Protein AF-A0A358L458-F1 (afdb_monomer_lite)

pLDDT: mean 85.16, std 8.15, range [49.53, 91.69]

Foldseek 3Di:
DDDDDPPDQPCVPPVNLVSVVVVVVVLVVDPPRDDDDDDDPVLCPPPSCVVNNVVVCVVPVDD

Structure (mmCIF, N/CA/C/O backbone):
data_AF-A0A358L458-F1
#
_entry.id   AF-A0A358L458-F1
#
loop_
_atom_site.group_PDB
_atom_site.id
_atom_site.type_symbol
_atom_site.label_atom_id
_atom_site.label_alt_id
_atom_site.label_comp_id
_atom_site.label_asym_id
_atom_site.label_entity_id
_atom_site.label_seq_id
_atom_site.pdbx_PDB_ins_code
_atom_site.Cartn_x
_atom_site.Cartn_y
_atom_site.Cartn_z
_atom_site.occupancy
_atom_site.B_iso_or_equiv
_atom_site.auth_seq_id
_atom_site.auth_comp_id
_atom_site.auth_asym_id
_atom_site.auth_atom_id
_atom_site.pdbx_PDB_model_num
ATOM 1 N N . VAL A 1 1 ? 5.003 17.462 -21.405 1.00 57.06 1 VAL A N 1
ATOM 2 C CA . VAL A 1 1 ? 5.111 16.717 -20.127 1.00 57.06 1 VAL A CA 1
ATOM 3 C C . VAL A 1 1 ? 4.782 17.665 -18.978 1.00 57.06 1 VAL A C 1
ATOM 5 O O . VAL A 1 1 ? 5.147 18.831 -19.081 1.00 57.06 1 VAL A O 1
ATOM 8 N N . GLY A 1 2 ? 4.016 17.222 -17.972 1.00 76.56 2 GLY A N 1
ATOM 9 C CA . GLY A 1 2 ? 3.632 18.047 -16.813 1.00 76.56 2 GLY A CA 1
ATOM 10 C C . GLY A 1 2 ? 4.819 18.321 -15.884 1.00 76.56 2 GLY A C 1
ATOM 11 O O . GLY A 1 2 ? 5.769 17.541 -15.869 1.00 76.56 2 GLY A O 1
ATOM 12 N N . LYS A 1 3 ? 4.796 19.444 -15.157 1.00 78.81 3 LYS A N 1
ATOM 13 C CA . LYS A 1 3 ? 5.818 19.775 -14.151 1.00 78.81 3 LYS A CA 1
ATOM 14 C C . LYS A 1 3 ? 5.389 19.191 -12.800 1.00 78.81 3 LYS A C 1
ATOM 16 O O . LYS A 1 3 ? 4.256 19.478 -12.423 1.00 78.81 3 LYS A O 1
ATOM 21 N N . PRO A 1 4 ? 6.260 18.456 -12.087 1.00 77.44 4 PRO A N 1
ATOM 22 C CA . PRO A 1 4 ? 5.941 17.978 -10.751 1.00 77.44 4 PRO A CA 1
ATOM 23 C C . PRO A 1 4 ? 5.652 19.143 -9.804 1.00 77.44 4 PRO A C 1
ATOM 25 O O . PRO A 1 4 ? 6.298 20.195 -9.892 1.00 77.44 4 PRO A O 1
ATOM 28 N N . THR A 1 5 ? 4.716 18.953 -8.882 1.00 82.31 5 THR A N 1
ATOM 29 C CA . THR A 1 5 ? 4.394 19.927 -7.831 1.00 82.31 5 THR A CA 1
ATOM 30 C C . THR A 1 5 ? 4.651 19.354 -6.441 1.00 82.31 5 THR A C 1
ATOM 32 O O . THR A 1 5 ? 4.618 18.147 -6.232 1.00 82.31 5 THR A O 1
ATOM 35 N N . ALA A 1 6 ? 4.888 20.225 -5.456 1.00 80.06 6 ALA A N 1
ATOM 36 C CA . ALA A 1 6 ? 5.156 19.802 -4.077 1.00 80.06 6 ALA A CA 1
ATOM 37 C C . ALA A 1 6 ? 3.973 19.072 -3.404 1.00 80.06 6 ALA A C 1
ATOM 39 O O . ALA A 1 6 ? 4.160 18.430 -2.376 1.00 80.06 6 ALA A O 1
ATOM 40 N N . GLY A 1 7 ? 2.759 19.198 -3.955 1.00 80.62 7 GLY A N 1
ATOM 41 C 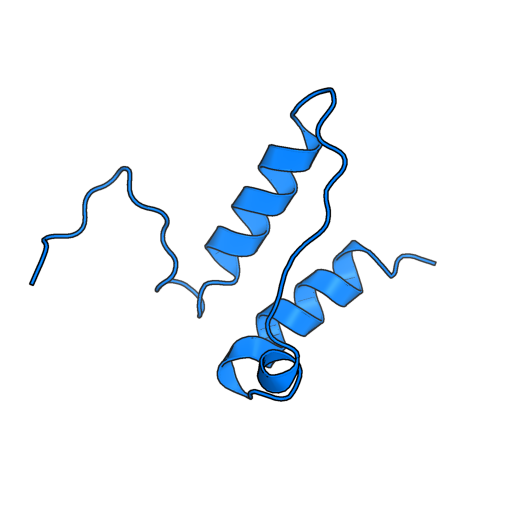CA . GLY A 1 7 ? 1.564 18.508 -3.466 1.00 80.62 7 GLY A CA 1
ATOM 42 C C . GLY A 1 7 ? 1.308 17.156 -4.132 1.00 80.62 7 GLY A C 1
ATOM 43 O O . GLY A 1 7 ? 0.352 16.480 -3.759 1.00 80.62 7 GLY A O 1
ATOM 44 N N . GLU A 1 8 ? 2.108 16.770 -5.127 1.00 84.25 8 GLU A N 1
ATOM 45 C CA . GLU A 1 8 ? 1.938 15.490 -5.805 1.00 84.25 8 GLU A CA 1
ATOM 46 C C . GLU A 1 8 ? 2.499 14.326 -4.977 1.00 84.25 8 GLU A C 1
ATOM 48 O O . GLU A 1 8 ? 3.513 14.483 -4.291 1.00 84.25 8 GLU A O 1
ATOM 53 N N . PRO A 1 9 ? 1.875 13.138 -5.059 1.00 83.75 9 PRO A N 1
ATOM 54 C CA . PRO A 1 9 ? 2.425 11.927 -4.466 1.00 83.75 9 PRO A CA 1
ATOM 55 C C . PRO A 1 9 ? 3.782 11.575 -5.086 1.00 83.75 9 PRO A C 1
ATOM 57 O O . PRO A 1 9 ? 3.934 11.549 -6.312 1.00 83.75 9 PRO A O 1
ATOM 60 N N . GLN A 1 10 ? 4.762 11.244 -4.249 1.00 84.94 10 GLN A N 1
ATOM 61 C CA . GLN A 1 10 ? 6.141 11.003 -4.679 1.00 84.94 10 GLN A CA 1
ATOM 62 C C . GLN A 1 10 ? 6.361 9.546 -5.115 1.00 84.94 10 GLN A C 1
ATOM 64 O O . GLN A 1 10 ? 7.240 8.847 -4.622 1.00 84.94 10 GLN A O 1
ATOM 69 N N . TRP A 1 11 ? 5.578 9.069 -6.087 1.00 83.06 11 TRP A N 1
ATOM 70 C CA . TRP A 1 11 ? 5.657 7.680 -6.570 1.00 83.06 11 TRP A CA 1
ATOM 71 C C . TRP A 1 11 ? 6.999 7.305 -7.218 1.00 83.06 11 TRP A C 1
ATOM 73 O O . TRP A 1 11 ? 7.276 6.126 -7.405 1.00 83.06 11 TRP A O 1
ATOM 83 N N . GLY A 1 12 ? 7.812 8.290 -7.607 1.00 81.44 12 GLY A N 1
ATOM 84 C CA . GLY A 1 12 ? 9.134 8.060 -8.195 1.00 81.44 12 GLY A CA 1
ATOM 85 C C . GLY A 1 12 ? 10.253 7.855 -7.172 1.00 81.44 12 GLY A C 1
ATOM 86 O O . GLY A 1 12 ? 11.342 7.431 -7.553 1.00 81.44 12 GLY A O 1
ATOM 87 N N . GLU A 1 13 ? 10.014 8.157 -5.896 1.00 83.44 13 GLU A N 1
ATOM 88 C CA . GLU A 1 13 ? 11.006 8.003 -4.830 1.00 83.44 13 GLU A CA 1
ATOM 89 C C . GLU A 1 13 ? 10.954 6.586 -4.258 1.00 83.44 13 GLU A C 1
ATOM 91 O O . GLU A 1 13 ? 9.870 6.041 -4.056 1.00 83.44 13 GLU A O 1
ATOM 96 N N . GLU A 1 14 ? 12.119 5.971 -4.028 1.00 83.50 14 GLU A N 1
ATOM 97 C CA . GLU A 1 14 ? 12.230 4.597 -3.499 1.00 83.50 14 GLU A CA 1
ATOM 98 C C . GLU A 1 14 ? 11.315 3.595 -4.231 1.00 83.50 14 GLU A C 1
ATOM 100 O O . GLU A 1 14 ? 10.610 2.801 -3.613 1.00 83.50 14 GLU A O 1
ATOM 105 N N . GLN A 1 15 ? 11.250 3.683 -5.567 1.00 82.44 15 GLN A N 1
ATOM 106 C CA . GLN A 1 15 ? 10.367 2.852 -6.404 1.00 82.44 15 GLN A CA 1
ATOM 107 C C . GLN A 1 15 ? 8.873 2.925 -6.016 1.00 82.44 15 GLN A C 1
ATOM 109 O O . GLN A 1 15 ? 8.106 1.991 -6.246 1.00 82.44 15 GLN A O 1
ATOM 114 N N . GLY A 1 16 ? 8.449 4.035 -5.408 1.00 85.56 16 GLY A N 1
ATOM 115 C CA . GLY A 1 16 ? 7.083 4.275 -4.948 1.00 85.56 16 GLY A CA 1
ATOM 116 C C . GLY A 1 16 ? 6.745 3.645 -3.597 1.00 85.56 16 GLY A C 1
ATOM 117 O O . GLY A 1 16 ? 5.620 3.808 -3.121 1.00 85.56 16 GLY A O 1
ATOM 118 N N . VAL A 1 17 ? 7.693 2.958 -2.949 1.00 89.88 17 VAL A N 1
ATOM 119 C CA . VAL A 1 17 ? 7.481 2.295 -1.652 1.00 89.88 17 VAL A CA 1
ATOM 120 C C . VAL A 1 17 ? 7.296 3.316 -0.531 1.00 89.88 17 VAL A C 1
ATOM 122 O O . VAL A 1 17 ? 6.441 3.121 0.336 1.00 89.88 17 VAL A O 1
ATOM 125 N N . ALA A 1 18 ? 8.048 4.419 -0.562 1.00 90.25 18 ALA A N 1
ATOM 126 C CA . ALA A 1 18 ? 7.931 5.497 0.418 1.00 90.25 18 ALA A CA 1
ATOM 127 C C . ALA A 1 18 ? 6.521 6.112 0.423 1.00 90.25 18 ALA A C 1
ATOM 129 O O . ALA A 1 18 ? 5.887 6.226 1.475 1.00 90.25 18 ALA A O 1
ATOM 130 N N . GLU A 1 19 ? 5.992 6.436 -0.759 1.00 91.12 19 GLU A N 1
ATOM 131 C CA . GLU A 1 19 ? 4.639 6.979 -0.896 1.00 91.12 19 GLU A CA 1
ATOM 132 C C . GLU A 1 19 ? 3.576 5.932 -0.534 1.00 91.12 19 GLU A C 1
ATOM 134 O O . GLU A 1 19 ? 2.636 6.244 0.195 1.00 91.12 19 GLU A O 1
ATOM 139 N N . LEU A 1 20 ? 3.749 4.667 -0.943 1.00 91.44 20 LEU A N 1
ATOM 140 C CA . LEU A 1 20 ? 2.852 3.576 -0.546 1.00 91.44 20 LEU A CA 1
ATOM 141 C C . LEU A 1 20 ? 2.746 3.457 0.981 1.00 91.44 20 LEU A C 1
ATOM 143 O O . LEU A 1 20 ? 1.639 3.371 1.516 1.00 91.44 20 LEU A O 1
ATOM 147 N N . ARG A 1 21 ? 3.883 3.485 1.686 1.00 91.38 21 ARG A N 1
ATOM 148 C CA . ARG A 1 21 ? 3.931 3.455 3.153 1.00 91.38 21 ARG A CA 1
ATOM 149 C C . ARG A 1 21 ? 3.161 4.626 3.754 1.00 91.38 21 ARG A C 1
ATOM 151 O O . ARG A 1 21 ? 2.298 4.407 4.600 1.00 91.38 21 ARG A O 1
ATOM 158 N N . ARG A 1 22 ? 3.421 5.845 3.276 1.00 91.25 22 ARG A N 1
ATOM 159 C CA . ARG A 1 22 ? 2.746 7.064 3.741 1.00 91.25 22 ARG A CA 1
ATOM 160 C C . ARG A 1 22 ? 1.227 6.976 3.580 1.00 91.25 22 ARG A C 1
ATOM 162 O O . ARG A 1 22 ? 0.494 7.361 4.487 1.00 91.25 22 ARG A O 1
ATOM 169 N N . GLN A 1 23 ? 0.753 6.465 2.445 1.00 90.00 23 GLN A N 1
ATOM 170 C CA . GLN A 1 23 ? -0.677 6.299 2.172 1.00 90.00 23 GLN A CA 1
ATOM 171 C C . GLN A 1 23 ? -1.320 5.263 3.104 1.00 90.00 23 GLN A C 1
ATOM 173 O O . GLN A 1 23 ? -2.407 5.498 3.630 1.00 90.00 23 GLN A O 1
ATOM 178 N N . VAL A 1 24 ? -0.649 4.131 3.345 1.00 90.81 24 VAL A N 1
ATOM 179 C CA . VAL A 1 24 ? -1.127 3.103 4.286 1.00 90.81 24 VAL A CA 1
ATOM 180 C C . VAL A 1 24 ? -1.202 3.663 5.708 1.00 90.81 24 VAL A C 1
ATOM 182 O O . VAL A 1 24 ? -2.239 3.528 6.351 1.00 90.81 24 VAL A O 1
ATOM 185 N N . GLU A 1 25 ? -0.154 4.343 6.172 1.00 90.38 25 GLU A N 1
ATOM 186 C CA . GLU A 1 25 ? -0.115 4.966 7.501 1.00 90.38 25 GLU A CA 1
ATOM 187 C C . GLU A 1 25 ? -1.203 6.034 7.662 1.00 90.38 25 GLU A C 1
ATOM 189 O O . GLU A 1 25 ? -1.923 6.032 8.658 1.00 90.38 25 GLU A O 1
ATOM 194 N N . LEU A 1 26 ? -1.389 6.907 6.665 1.00 90.81 26 LEU A N 1
ATOM 195 C CA . LEU A 1 26 ? -2.455 7.910 6.673 1.00 90.81 26 LEU A CA 1
ATOM 196 C C . LEU A 1 26 ? -3.836 7.255 6.782 1.00 90.81 26 LEU A C 1
ATOM 198 O O . LEU A 1 26 ? -4.637 7.665 7.620 1.00 90.81 26 LEU A O 1
ATOM 202 N N . ASN A 1 27 ? -4.102 6.226 5.976 1.00 89.50 27 ASN A N 1
ATOM 203 C CA . ASN A 1 27 ? -5.380 5.518 5.988 1.00 89.50 27 ASN A CA 1
ATOM 204 C C . ASN A 1 27 ? -5.690 4.900 7.359 1.00 89.50 27 ASN A C 1
ATOM 206 O O . ASN A 1 27 ? -6.839 4.930 7.783 1.00 89.50 27 ASN A O 1
ATOM 210 N N . GLU A 1 28 ? -4.683 4.406 8.083 1.00 87.62 28 GLU A N 1
ATOM 211 C CA . GLU A 1 28 ? -4.854 3.875 9.443 1.00 87.62 28 GLU A CA 1
ATOM 212 C C . GLU A 1 28 ? -5.208 4.959 10.479 1.00 87.62 28 GLU A C 1
ATOM 214 O O . GLU A 1 28 ? -5.838 4.654 11.492 1.00 87.62 28 GLU A O 1
ATOM 219 N N . THR A 1 29 ? -4.840 6.224 10.240 1.00 90.69 29 THR A N 1
ATOM 220 C CA . THR A 1 29 ? -5.214 7.344 11.127 1.00 90.69 29 THR A CA 1
ATOM 221 C C . THR A 1 29 ? -6.638 7.853 10.913 1.00 90.69 29 THR A C 1
ATOM 223 O O . THR A 1 29 ? -7.164 8.569 11.768 1.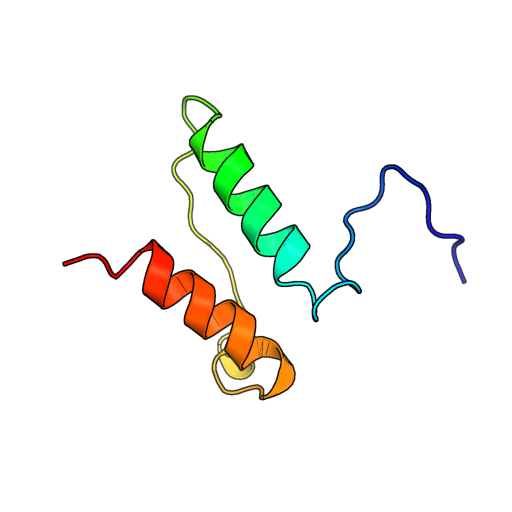00 90.69 29 THR A O 1
ATOM 226 N N . LEU A 1 30 ? -7.271 7.511 9.786 1.00 90.31 30 LEU A N 1
ATOM 227 C CA . LEU A 1 30 ? -8.581 8.029 9.403 1.00 90.31 30 LEU A CA 1
ATOM 228 C C . LEU A 1 30 ? -9.708 7.110 9.909 1.00 90.31 30 LEU A C 1
ATOM 230 O O . LEU A 1 30 ? -9.821 5.965 9.464 1.00 90.31 30 LEU A O 1
ATOM 234 N N . PRO A 1 31 ? -10.599 7.592 10.800 1.00 91.69 31 PRO A N 1
ATOM 235 C CA . PRO A 1 31 ? -11.717 6.789 11.284 1.00 91.69 31 PRO A CA 1
ATOM 236 C C . PRO A 1 31 ? -12.630 6.338 10.138 1.00 91.69 31 PRO A C 1
ATOM 238 O O . PRO A 1 31 ? -13.007 7.135 9.282 1.00 91.69 31 PRO A O 1
ATOM 241 N N . GLY A 1 32 ? -13.018 5.061 10.138 1.00 86.88 32 GLY A N 1
ATOM 242 C CA . GLY A 1 32 ? -13.911 4.492 9.121 1.00 86.88 32 GLY A CA 1
ATOM 243 C C . GLY A 1 32 ? -13.220 4.062 7.824 1.00 86.88 32 GLY A C 1
ATOM 244 O O . GLY A 1 32 ? -13.870 3.458 6.973 1.00 86.88 32 GLY A O 1
ATOM 245 N N . VAL A 1 33 ? -11.912 4.295 7.678 1.00 85.62 33 VAL A N 1
ATOM 246 C CA . VAL A 1 33 ? -11.124 3.714 6.588 1.00 85.62 33 VAL A CA 1
ATOM 247 C C . VAL A 1 33 ? -10.655 2.325 7.015 1.00 85.62 33 VAL A C 1
ATOM 249 O O . VAL A 1 33 ? -9.782 2.163 7.859 1.00 85.62 33 VAL A O 1
ATOM 252 N N . SER A 1 34 ? -11.270 1.292 6.443 1.00 72.31 34 SER A N 1
ATOM 253 C CA . SER A 1 34 ? -10.819 -0.099 6.555 1.00 72.31 34 SER A CA 1
ATOM 254 C C . SER A 1 34 ? -10.326 -0.526 5.178 1.00 72.31 34 SER A C 1
ATOM 256 O O . SER A 1 34 ? -11.111 -0.684 4.246 1.00 72.31 34 SER A O 1
ATOM 258 N N . GLY A 1 35 ? -9.005 -0.564 5.014 1.00 71.19 35 GLY A N 1
ATOM 259 C CA . GLY A 1 35 ? -8.378 -0.601 3.697 1.00 71.19 35 GLY A CA 1
ATOM 260 C C . GLY A 1 35 ? -8.442 -1.964 3.010 1.00 71.19 35 GLY A C 1
ATOM 261 O O . GLY A 1 35 ? -8.243 -3.006 3.625 1.00 71.19 35 GLY A O 1
ATOM 262 N N . THR A 1 36 ? -8.648 -1.933 1.696 1.00 79.50 36 THR A N 1
ATOM 263 C CA . THR A 1 36 ? -8.288 -3.000 0.755 1.00 79.50 36 THR A CA 1
ATOM 264 C C . THR A 1 36 ? -7.380 -2.368 -0.291 1.00 79.50 36 THR A C 1
ATOM 266 O O . THR A 1 36 ? -7.728 -1.327 -0.849 1.00 79.50 36 THR A O 1
ATOM 269 N N . ILE A 1 37 ? -6.217 -2.963 -0.557 1.00 84.25 37 ILE A N 1
ATOM 270 C CA . ILE A 1 37 ? -5.361 -2.527 -1.665 1.00 84.25 37 ILE A CA 1
ATOM 271 C C . ILE A 1 37 ? -5.767 -3.285 -2.922 1.00 84.25 37 ILE A C 1
ATOM 273 O O . ILE A 1 37 ? -5.843 -4.511 -2.923 1.00 84.25 37 ILE A O 1
ATOM 277 N N . LEU A 1 38 ? -5.988 -2.539 -4.002 1.00 87.62 38 LEU A N 1
ATOM 278 C CA . LEU A 1 38 ? -6.182 -3.088 -5.336 1.00 87.62 38 LEU A CA 1
ATOM 279 C C . LEU A 1 38 ? -4.858 -3.034 -6.088 1.00 87.62 38 LEU A C 1
ATOM 281 O O . LEU A 1 38 ? -4.266 -1.968 -6.253 1.00 87.62 38 LEU A O 1
ATOM 285 N N . PHE A 1 39 ? -4.410 -4.183 -6.569 1.00 88.25 39 PHE A N 1
ATOM 286 C CA . PHE A 1 39 ? -3.207 -4.306 -7.379 1.00 88.25 39 PHE A CA 1
ATOM 287 C C . PHE A 1 39 ? -3.494 -5.179 -8.598 1.00 88.25 39 PHE A C 1
ATOM 289 O O . PHE A 1 39 ? -4.442 -5.965 -8.623 1.00 88.25 39 PHE A O 1
ATOM 296 N N . ARG A 1 40 ? -2.677 -5.019 -9.642 1.00 89.25 40 ARG A N 1
ATOM 297 C CA . ARG A 1 40 ? -2.682 -5.953 -10.770 1.00 89.25 40 ARG A CA 1
ATOM 298 C C . ARG A 1 40 ? -1.879 -7.177 -10.369 1.00 89.25 40 ARG A C 1
ATOM 300 O O . ARG A 1 40 ? -0.741 -7.018 -9.949 1.00 89.25 40 ARG A O 1
ATOM 307 N N . ASP A 1 41 ? -2.451 -8.358 -10.556 1.00 90.56 41 ASP A N 1
ATOM 308 C CA . ASP A 1 41 ? -1.829 -9.640 -10.208 1.00 90.56 41 ASP A CA 1
ATOM 309 C C . ASP A 1 41 ? -0.402 -9.776 -10.767 1.00 90.56 41 ASP A C 1
ATOM 311 O O . ASP A 1 41 ? 0.537 -10.037 -10.027 1.00 90.56 41 ASP A O 1
ATOM 315 N N . ALA A 1 42 ? -0.205 -9.401 -12.035 1.00 90.00 42 ALA A N 1
ATOM 316 C CA . ALA A 1 42 ? 1.106 -9.413 -12.690 1.00 90.00 42 ALA A CA 1
ATOM 317 C C . ALA A 1 42 ? 2.188 -8.541 -12.014 1.00 90.00 42 ALA A C 1
ATOM 319 O O . ALA A 1 42 ? 3.365 -8.679 -12.336 1.00 90.00 42 ALA A O 1
ATOM 320 N N . PHE A 1 43 ? 1.823 -7.616 -11.118 1.00 87.88 43 PHE A N 1
ATOM 321 C CA . PHE A 1 43 ? 2.799 -6.847 -10.345 1.00 87.88 43 PHE A CA 1
ATOM 322 C C . PHE A 1 43 ? 3.305 -7.561 -9.098 1.00 87.88 43 PHE A C 1
ATOM 324 O O . PHE A 1 43 ? 4.312 -7.120 -8.558 1.00 87.88 43 PHE A O 1
ATOM 331 N N . LEU A 1 44 ? 2.676 -8.650 -8.656 1.00 87.25 44 LEU A N 1
ATOM 332 C CA . LEU A 1 44 ? 3.212 -9.439 -7.547 1.00 87.25 44 LEU A CA 1
ATOM 333 C C . LEU A 1 44 ? 4.572 -10.058 -7.895 1.00 87.25 44 LEU A C 1
ATOM 335 O O . LEU A 1 44 ? 5.452 -10.096 -7.041 1.00 87.25 44 LEU A O 1
ATOM 339 N N . ASP A 1 45 ? 4.755 -10.450 -9.158 1.00 88.62 45 ASP A N 1
ATOM 340 C CA . ASP A 1 45 ? 5.986 -11.077 -9.660 1.00 88.62 45 ASP A CA 1
ATOM 341 C C . ASP A 1 45 ? 6.933 -10.085 -10.356 1.00 88.62 45 ASP A C 1
ATOM 343 O O . ASP A 1 45 ? 8.002 -10.455 -10.850 1.00 88.62 45 ASP A O 1
ATOM 347 N N . ALA A 1 46 ? 6.545 -8.811 -10.450 1.00 89.94 46 ALA A N 1
ATOM 348 C CA . ALA A 1 46 ? 7.338 -7.808 -11.142 1.00 89.94 46 ALA A CA 1
ATOM 349 C C . ALA A 1 46 ? 8.541 -7.384 -10.275 1.00 89.94 46 ALA A C 1
ATOM 351 O O . ALA A 1 46 ? 8.331 -6.876 -9.170 1.00 89.94 46 ALA A O 1
ATOM 352 N N . PRO A 1 47 ? 9.794 -7.481 -10.767 1.00 89.25 47 PRO A N 1
ATOM 353 C CA . PRO A 1 47 ? 10.979 -7.161 -9.966 1.00 89.25 47 PRO A CA 1
ATOM 354 C C . PRO A 1 47 ? 10.947 -5.757 -9.352 1.00 89.25 47 PRO A C 1
ATOM 356 O O . PRO A 1 47 ? 11.331 -5.571 -8.201 1.00 89.25 47 PRO A O 1
ATOM 359 N N . GLN A 1 48 ? 10.430 -4.773 -10.092 1.00 84.56 48 GLN A N 1
ATOM 360 C CA . GLN A 1 48 ? 10.300 -3.390 -9.630 1.00 84.56 48 GLN A CA 1
ATOM 361 C C . GLN A 1 48 ? 9.279 -3.193 -8.495 1.00 84.56 48 GLN A C 1
ATOM 363 O O . GLN A 1 48 ? 9.310 -2.166 -7.830 1.00 84.56 48 GLN A O 1
ATOM 368 N N . ALA A 1 49 ? 8.373 -4.148 -8.278 1.00 87.75 49 ALA A N 1
ATOM 369 C CA . ALA A 1 49 ? 7.339 -4.086 -7.247 1.00 87.75 49 ALA A CA 1
ATOM 370 C C . ALA A 1 49 ? 7.672 -4.950 -6.017 1.00 87.75 49 ALA A C 1
ATOM 372 O O . ALA A 1 49 ? 6.981 -4.854 -5.002 1.00 87.75 49 ALA A O 1
ATOM 373 N N . GLN A 1 50 ? 8.739 -5.756 -6.072 1.00 89.81 50 GLN A N 1
ATOM 374 C CA . GLN A 1 50 ? 9.075 -6.718 -5.020 1.00 89.81 50 GLN A CA 1
ATOM 375 C C . GLN A 1 50 ? 9.270 -6.056 -3.650 1.00 89.81 50 GLN A C 1
ATOM 377 O O . GLN A 1 50 ? 8.880 -6.613 -2.626 1.00 89.81 50 GLN A O 1
ATOM 382 N N . GLU A 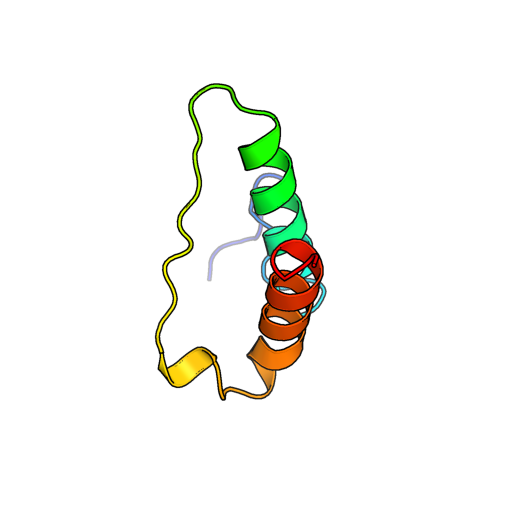1 51 ? 9.846 -4.855 -3.612 1.00 90.38 51 GLU A N 1
ATOM 383 C CA . GLU A 1 51 ? 10.048 -4.116 -2.365 1.00 90.38 51 GLU A CA 1
ATOM 384 C C . GLU A 1 51 ? 8.718 -3.661 -1.740 1.00 90.38 51 GLU A C 1
ATOM 386 O O . GLU A 1 51 ? 8.509 -3.832 -0.537 1.00 90.38 51 GLU A O 1
ATOM 391 N N . ALA A 1 52 ? 7.774 -3.189 -2.561 1.00 90.25 52 ALA A N 1
ATOM 392 C CA . ALA A 1 52 ? 6.422 -2.851 -2.123 1.00 90.25 52 ALA A CA 1
ATOM 393 C C . ALA A 1 52 ? 5.676 -4.090 -1.601 1.00 90.25 52 ALA A C 1
ATOM 395 O O . ALA A 1 52 ? 5.059 -4.042 -0.536 1.00 90.25 52 ALA A O 1
ATOM 396 N N . VAL A 1 53 ? 5.780 -5.217 -2.312 1.00 90.75 53 VAL A N 1
ATOM 397 C CA . VAL A 1 53 ? 5.192 -6.505 -1.910 1.00 90.75 53 VAL A CA 1
ATOM 398 C C . VAL A 1 53 ? 5.762 -6.965 -0.564 1.00 90.75 53 VAL A C 1
ATOM 400 O O . VAL A 1 53 ? 5.006 -7.293 0.352 1.00 90.75 53 VAL A O 1
ATOM 403 N N .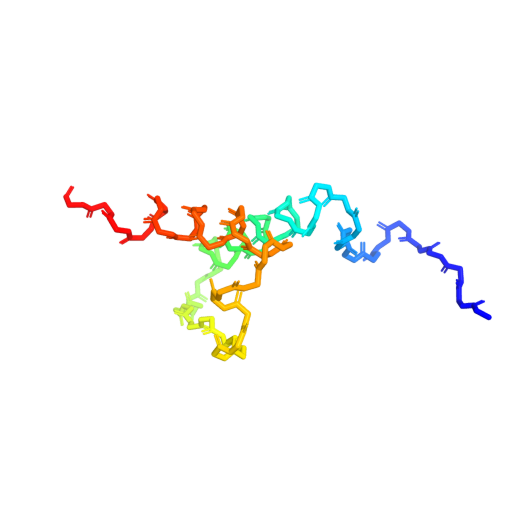 ASN A 1 54 ? 7.087 -6.915 -0.397 1.00 91.38 54 ASN A N 1
ATOM 404 C CA . ASN A 1 54 ? 7.757 -7.269 0.855 1.00 91.38 54 ASN A CA 1
ATOM 405 C C . ASN A 1 54 ? 7.302 -6.376 2.019 1.00 91.38 54 ASN A C 1
ATOM 407 O O . ASN A 1 54 ? 7.015 -6.889 3.103 1.00 91.38 54 ASN A O 1
ATOM 411 N N . TYR A 1 55 ? 7.197 -5.062 1.797 1.00 91.25 55 TYR A N 1
ATOM 412 C CA . TYR A 1 55 ? 6.689 -4.116 2.792 1.00 91.25 55 TYR A CA 1
ATOM 413 C C . TYR A 1 55 ? 5.261 -4.470 3.238 1.00 91.25 55 TYR A C 1
ATOM 415 O O . TYR A 1 55 ? 5.003 -4.584 4.439 1.00 91.25 55 TYR A O 1
ATOM 423 N N . LEU A 1 56 ? 4.345 -4.708 2.290 1.00 89.75 56 LEU A N 1
ATOM 424 C CA . LEU A 1 56 ? 2.953 -5.058 2.595 1.00 89.75 56 LEU A CA 1
ATOM 425 C C . LEU A 1 56 ? 2.852 -6.383 3.365 1.00 89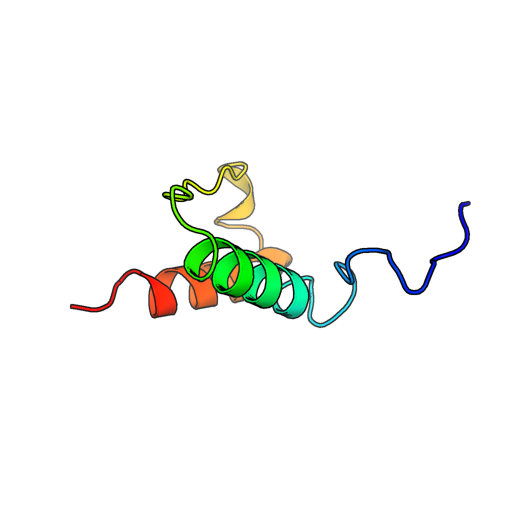.75 56 LEU A C 1
ATOM 427 O O . LEU A 1 56 ? 2.120 -6.467 4.355 1.00 89.75 56 LEU A O 1
ATOM 431 N N . HIS A 1 57 ? 3.639 -7.395 2.981 1.00 89.56 57 HIS A N 1
ATOM 432 C CA . HIS A 1 57 ? 3.720 -8.649 3.729 1.00 89.56 57 HIS A CA 1
ATOM 433 C C . HIS A 1 57 ? 4.226 -8.433 5.157 1.00 89.56 57 HIS A C 1
ATOM 435 O O . HIS A 1 57 ? 3.605 -8.924 6.093 1.00 89.56 57 HIS A O 1
ATOM 441 N N . GLN A 1 58 ? 5.309 -7.682 5.363 1.00 90.81 58 GLN A N 1
ATOM 442 C CA . GLN A 1 58 ? 5.823 -7.408 6.712 1.00 90.81 58 GLN A CA 1
ATOM 443 C C . GLN A 1 58 ? 4.820 -6.629 7.575 1.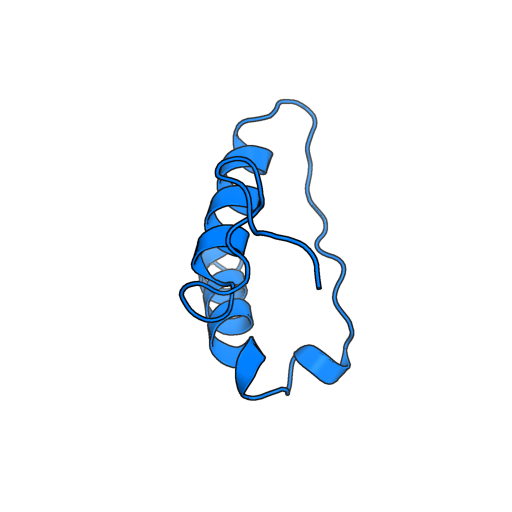00 90.81 58 GLN A C 1
ATOM 445 O O . GLN A 1 58 ? 4.728 -6.859 8.784 1.00 90.81 58 GLN A O 1
ATOM 450 N N . ARG A 1 59 ? 4.057 -5.712 6.969 1.00 88.25 59 ARG A N 1
ATOM 451 C CA . ARG A 1 59 ? 3.085 -4.873 7.678 1.00 88.25 59 ARG A CA 1
ATOM 452 C C . ARG A 1 59 ? 1.871 -5.664 8.160 1.00 88.25 59 ARG A C 1
ATOM 454 O O . ARG A 1 59 ? 1.465 -5.468 9.308 1.00 88.25 59 ARG A O 1
ATOM 461 N N . TRP A 1 60 ? 1.302 -6.519 7.306 1.00 86.19 60 TRP A N 1
ATOM 462 C CA . TRP A 1 60 ? 0.014 -7.184 7.556 1.00 86.19 60 TRP A CA 1
ATOM 463 C C . TRP A 1 60 ? 0.097 -8.676 7.864 1.00 86.19 60 TRP A C 1
ATOM 465 O O . TRP A 1 60 ? -0.856 -9.227 8.403 1.00 86.19 60 TRP A O 1
ATOM 475 N N . ASN A 1 61 ? 1.231 -9.331 7.618 1.00 83.44 61 ASN A N 1
ATOM 476 C CA . ASN A 1 61 ? 1.449 -10.728 8.003 1.00 83.44 61 ASN A CA 1
ATOM 477 C C . ASN A 1 61 ? 2.044 -10.859 9.419 1.00 83.44 61 ASN A C 1
ATOM 479 O O . ASN A 1 61 ? 2.811 -11.786 9.691 1.00 83.44 61 ASN A O 1
ATOM 483 N N . LYS A 1 62 ? 1.736 -9.919 10.325 1.00 60.53 62 LYS A N 1
ATOM 484 C CA . LYS A 1 62 ? 2.107 -10.044 11.740 1.00 60.53 62 LYS A CA 1
ATOM 485 C C . LYS A 1 62 ? 1.306 -11.199 12.347 1.00 60.53 62 LYS A C 1
ATOM 487 O O . LYS A 1 62 ? 0.115 -11.047 12.604 1.00 60.53 62 LYS A O 1
ATOM 492 N N . LYS A 1 63 ? 1.965 -12.348 12.509 1.00 49.53 63 LYS A N 1
ATOM 493 C CA . LYS A 1 63 ? 1.512 -13.421 13.400 1.00 49.53 63 LYS A CA 1
ATOM 494 C C . LYS A 1 63 ? 1.568 -12.969 14.853 1.00 49.53 63 LYS A C 1
ATOM 496 O O . LYS A 1 63 ? 2.509 -12.213 15.185 1.00 49.53 63 LYS A O 1
#

Radius of gyration: 13.34 Å; chains: 1; bounding box: 26×33×34 Å

Sequence (63 aa):
VGKPTAGEPQWGEEQGVAELRRQVELNETLPGVSGTILFRDAFLDAPQAQEAVNYLHQRWNKK

Secondary structure (DSSP, 8-state):
-PPP-TTS--TTGGGGHHHHHHHHHHHHHSTT--------GGGSS-GGGHHHHHHHHHHH---